Protein AF-A0A820APS5-F1 (afdb_monomer_lite)

Structure (mmCIF, N/CA/C/O backbone):
data_AF-A0A820APS5-F1
#
_entry.id   AF-A0A820APS5-F1
#
loop_
_atom_site.group_PDB
_atom_site.id
_atom_site.type_symbol
_atom_site.label_atom_id
_atom_site.label_alt_id
_atom_site.label_comp_id
_atom_site.label_asym_id
_atom_site.label_entity_id
_atom_site.label_seq_id
_atom_site.pdbx_PDB_ins_code
_atom_site.Cartn_x
_atom_site.Cartn_y
_atom_site.Cartn_z
_atom_site.occupancy
_atom_site.B_iso_or_equiv
_atom_site.auth_seq_id
_atom_site.auth_comp_id
_atom_site.auth_asym_id
_atom_site.auth_atom_id
_atom_site.pdbx_PDB_model_num
ATOM 1 N N . TYR A 1 1 ? 8.795 3.570 3.526 1.00 36.94 1 TYR A N 1
ATOM 2 C CA . TYR A 1 1 ? 8.226 4.860 3.949 1.00 36.94 1 TYR A CA 1
ATOM 3 C C . TYR A 1 1 ? 7.049 4.514 4.850 1.00 36.94 1 TYR A C 1
ATOM 5 O O . TYR A 1 1 ? 5.960 4.272 4.356 1.00 36.94 1 TYR A O 1
ATOM 13 N N . SER A 1 2 ? 7.301 4.302 6.144 1.00 42.22 2 SER A N 1
ATOM 14 C CA . SER A 1 2 ? 6.253 4.073 7.148 1.00 42.22 2 SER A CA 1
ATOM 15 C C . SER A 1 2 ? 5.753 5.444 7.599 1.00 42.22 2 SER A C 1
ATOM 17 O O . SER A 1 2 ? 6.224 5.984 8.588 1.00 42.22 2 SER A O 1
ATOM 19 N N . GLY A 1 3 ? 4.925 6.073 6.769 1.00 39.81 3 GLY A N 1
ATOM 20 C CA . GLY A 1 3 ? 4.408 7.425 7.003 1.00 39.81 3 GLY A CA 1
ATOM 21 C C . GLY A 1 3 ? 2.940 7.429 7.409 1.00 39.81 3 GLY A C 1
ATOM 22 O O . GLY A 1 3 ? 2.232 8.360 7.058 1.00 39.81 3 GLY A O 1
ATOM 23 N N . ILE A 1 4 ? 2.464 6.364 8.049 1.00 51.97 4 ILE A N 1
ATOM 24 C CA . ILE A 1 4 ? 1.058 6.223 8.417 1.00 51.97 4 ILE A CA 1
ATOM 25 C C . ILE A 1 4 ? 1.002 6.315 9.949 1.00 51.97 4 ILE A C 1
ATOM 27 O O . ILE A 1 4 ? 1.300 5.339 10.631 1.00 51.97 4 ILE A O 1
ATOM 31 N N . LEU A 1 5 ? 0.617 7.505 10.438 1.00 51.47 5 LEU A N 1
ATOM 32 C CA . LEU A 1 5 ? -0.015 7.757 11.749 1.00 51.47 5 LEU A CA 1
ATOM 33 C C . LEU A 1 5 ? 0.877 7.967 12.992 1.00 51.47 5 LEU A C 1
ATOM 35 O O . LEU A 1 5 ? 0.467 7.584 14.085 1.00 51.47 5 LEU A O 1
ATOM 39 N N . GLU A 1 6 ? 2.061 8.580 12.889 1.00 50.41 6 GLU A N 1
ATOM 40 C CA . GLU A 1 6 ? 2.824 8.936 14.111 1.00 50.41 6 GLU A CA 1
ATOM 41 C C . GLU A 1 6 ? 2.538 10.352 14.656 1.00 50.41 6 GLU A C 1
ATOM 43 O O . GLU A 1 6 ? 2.722 10.551 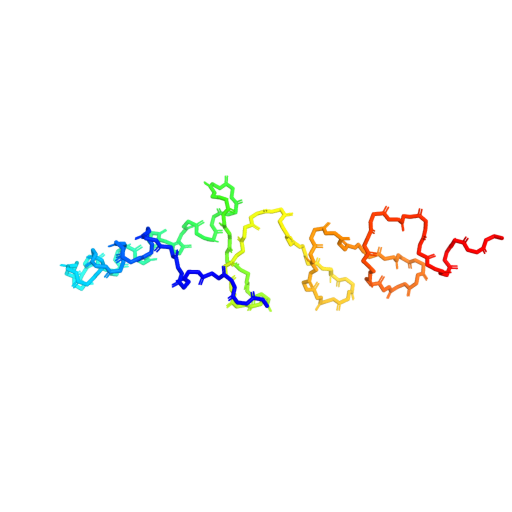15.849 1.00 50.41 6 GLU A O 1
ATOM 48 N N . ASP A 1 7 ? 2.002 11.283 13.851 1.00 52.22 7 ASP A N 1
ATOM 49 C CA . ASP A 1 7 ? 1.723 12.684 14.254 1.00 52.22 7 ASP A CA 1
ATOM 50 C C . ASP A 1 7 ? 0.337 13.176 13.772 1.00 52.22 7 ASP A C 1
ATOM 52 O O . ASP A 1 7 ? 0.173 14.327 13.368 1.00 52.22 7 ASP A O 1
ATOM 56 N N . ASP A 1 8 ? -0.667 12.298 13.749 1.00 66.12 8 ASP A N 1
ATOM 57 C CA . ASP A 1 8 ? -2.028 12.684 13.357 1.00 66.12 8 ASP A CA 1
ATOM 58 C C . ASP A 1 8 ? -2.907 12.792 14.611 1.00 66.12 8 ASP A C 1
ATOM 60 O O . ASP A 1 8 ? -3.166 11.782 15.273 1.00 66.12 8 ASP A O 1
ATOM 64 N N . GLU A 1 9 ? -3.332 14.007 14.981 1.00 70.25 9 GLU A N 1
ATOM 65 C CA . GLU A 1 9 ? -4.246 14.233 16.118 1.00 70.25 9 GLU A CA 1
ATOM 66 C C . GLU A 1 9 ? -5.505 13.357 15.987 1.00 70.25 9 GLU A C 1
ATOM 68 O O . GLU A 1 9 ? -5.985 12.808 16.986 1.00 70.25 9 GLU A O 1
ATOM 73 N N . ASP A 1 10 ? -5.944 13.117 14.747 1.00 71.69 10 ASP A N 1
ATOM 74 C CA . ASP A 1 10 ? -7.060 12.241 14.400 1.00 71.69 10 ASP A CA 1
ATOM 75 C C . ASP A 1 10 ? -6.795 10.781 14.813 1.00 71.69 10 ASP A C 1
ATOM 77 O O . ASP A 1 10 ? -7.686 10.081 15.306 1.00 71.69 10 ASP A O 1
ATOM 81 N N . PHE A 1 11 ? -5.550 10.306 14.683 1.00 70.50 11 PHE A N 1
ATOM 82 C CA . PHE A 1 11 ? -5.169 8.960 15.113 1.00 70.50 11 PHE A CA 1
ATOM 83 C C . PHE A 1 11 ? -5.138 8.835 16.634 1.00 70.50 11 PHE A C 1
ATOM 85 O O . PHE A 1 11 ? -5.589 7.828 17.190 1.00 70.50 11 PHE A O 1
ATOM 92 N N . GLU A 1 12 ? -4.619 9.846 17.332 1.00 79.38 12 GLU A N 1
ATOM 93 C CA . GLU A 1 12 ? -4.611 9.841 18.792 1.00 79.38 12 GLU A CA 1
ATOM 94 C C . GLU A 1 12 ? -6.023 9.876 19.378 1.00 79.38 12 GLU A C 1
ATOM 96 O O . GLU A 1 12 ? -6.295 9.187 20.370 1.00 79.38 12 GLU A O 1
ATOM 101 N N . GLU A 1 13 ? -6.912 10.681 18.796 1.00 81.19 13 GLU A N 1
ATOM 102 C CA . GLU A 1 13 ? -8.322 10.747 19.169 1.00 81.19 13 GLU A CA 1
ATOM 103 C C . GLU A 1 13 ? -9.003 9.399 18.930 1.00 81.19 13 GLU A C 1
ATOM 105 O O . GLU A 1 13 ? -9.546 8.816 19.875 1.00 81.19 13 GLU A O 1
ATOM 110 N N . TRP A 1 14 ? -8.849 8.823 17.735 1.00 79.50 14 TRP A N 1
ATOM 111 C CA . TRP A 1 14 ? -9.375 7.495 17.426 1.00 79.50 14 TRP A CA 1
ATOM 112 C C . TRP A 1 14 ? -8.847 6.424 18.391 1.00 79.50 14 TRP A C 1
ATOM 114 O O . TRP A 1 14 ? -9.607 5.601 18.901 1.00 79.50 14 TRP A O 1
ATOM 124 N N . MET A 1 15 ? -7.555 6.452 18.734 1.00 80.06 15 MET A N 1
ATOM 125 C CA . MET A 1 15 ? -6.956 5.520 19.696 1.00 80.06 15 MET A CA 1
ATOM 126 C C . MET A 1 15 ? -7.490 5.704 21.120 1.00 80.06 15 MET A C 1
ATOM 128 O O . MET A 1 15 ? -7.589 4.723 21.870 1.00 80.06 15 MET A O 1
ATOM 132 N N . LYS A 1 16 ? -7.816 6.935 21.531 1.00 86.69 16 LYS A N 1
ATOM 133 C CA . LYS A 1 16 ? -8.483 7.205 22.814 1.00 86.69 16 LYS A CA 1
ATOM 134 C C . LYS A 1 16 ? -9.887 6.611 22.798 1.00 86.69 16 LYS A C 1
ATOM 136 O O . LYS A 1 16 ? -10.219 5.869 23.722 1.00 86.69 16 LYS A O 1
ATOM 141 N N . GLU A 1 17 ? -10.664 6.844 21.745 1.00 83.81 17 GLU A N 1
ATOM 142 C CA . GLU A 1 17 ? -12.001 6.267 21.588 1.00 83.81 17 GLU A CA 1
ATOM 143 C C . GLU A 1 17 ? -11.961 4.736 21.577 1.00 83.81 17 GLU A C 1
ATOM 145 O O . GLU A 1 17 ? -12.656 4.092 22.367 1.00 83.81 17 GLU A O 1
ATOM 150 N N . TRP A 1 18 ? -11.073 4.140 20.781 1.00 82.12 18 TRP A N 1
ATOM 151 C CA . TRP A 1 18 ? -10.890 2.694 20.658 1.00 82.12 18 TRP A CA 1
ATOM 152 C C . TRP A 1 18 ? -10.670 1.999 22.006 1.00 82.12 18 TRP A C 1
ATOM 154 O O . TRP A 1 18 ? -11.231 0.931 22.276 1.00 82.12 18 TRP A O 1
ATOM 164 N N . LYS A 1 19 ? -9.892 2.623 22.899 1.00 86.19 19 LYS A N 1
ATOM 165 C CA . LYS A 1 19 ? -9.624 2.106 24.252 1.00 86.19 19 LYS A CA 1
ATOM 166 C C . LYS A 1 19 ? -10.865 2.084 25.145 1.00 86.19 19 LYS A C 1
ATOM 168 O O . LYS A 1 19 ? -10.903 1.299 26.090 1.00 86.19 19 LYS A O 1
ATOM 173 N N . THR A 1 20 ? -11.867 2.914 24.863 1.00 88.50 20 THR A N 1
ATOM 174 C CA . THR A 1 20 ? -13.110 3.000 25.650 1.00 88.50 20 THR A CA 1
ATOM 175 C C . THR A 1 20 ? -14.214 2.060 25.162 1.00 88.50 20 THR A C 1
ATOM 177 O O . THR A 1 20 ? -15.169 1.790 25.895 1.00 88.50 20 THR A O 1
ATOM 180 N N . ILE A 1 21 ? -14.094 1.524 23.944 1.00 86.44 21 ILE A N 1
ATOM 181 C CA . ILE A 1 21 ? -15.086 0.625 23.352 1.00 86.44 21 ILE A CA 1
ATOM 182 C C . ILE A 1 21 ? -15.056 -0.741 24.061 1.00 86.44 21 ILE A C 1
ATOM 184 O O . ILE A 1 21 ? -13.996 -1.304 24.337 1.00 86.44 21 ILE A O 1
ATOM 188 N N . LYS A 1 22 ? -16.240 -1.304 24.350 1.00 89.56 22 LYS A N 1
ATOM 189 C CA . LYS A 1 22 ? -16.364 -2.666 24.899 1.00 89.56 22 LYS A CA 1
ATOM 190 C C . LYS A 1 22 ? -15.905 -3.713 23.881 1.00 89.56 22 LYS A C 1
ATOM 192 O O . LYS A 1 22 ? -16.138 -3.560 22.687 1.00 89.56 22 LYS A O 1
ATOM 197 N N . GLU A 1 23 ? -15.304 -4.798 24.355 1.00 83.06 23 GLU A N 1
ATOM 198 C CA . GLU A 1 23 ? -14.668 -5.807 23.496 1.00 83.06 23 GLU A CA 1
ATOM 199 C C . GLU A 1 23 ? -15.611 -6.426 22.445 1.00 83.06 23 GLU A C 1
ATOM 201 O O . GLU A 1 23 ? -15.236 -6.596 21.287 1.00 83.06 23 GLU A O 1
ATOM 206 N N . ASP A 1 24 ? -16.871 -6.677 22.805 1.00 84.06 24 ASP A N 1
ATOM 207 C CA . ASP A 1 24 ? -17.914 -7.177 21.901 1.00 84.06 24 ASP A CA 1
ATOM 208 C C . ASP A 1 24 ? -18.220 -6.201 20.753 1.00 84.06 24 ASP A C 1
ATOM 210 O O . ASP A 1 24 ? -18.476 -6.615 19.622 1.00 84.06 24 ASP A O 1
ATOM 214 N N . LYS A 1 25 ? -18.124 -4.896 21.022 1.00 86.38 25 LYS A N 1
ATOM 215 C CA . LYS A 1 25 ? -18.280 -3.846 20.011 1.00 86.38 25 LYS A CA 1
ATOM 216 C C . LYS A 1 25 ? -17.025 -3.660 19.164 1.00 86.38 25 LYS A C 1
ATOM 218 O O . LYS A 1 25 ? -17.158 -3.348 17.983 1.00 86.38 25 LYS A O 1
ATOM 223 N N . LYS A 1 26 ? -15.828 -3.888 19.722 1.00 85.38 26 LYS A N 1
ATOM 224 C CA . LYS A 1 26 ? -14.574 -3.851 18.949 1.00 85.38 26 LYS A CA 1
ATOM 225 C C . LYS A 1 26 ? -14.579 -4.888 17.838 1.00 85.38 26 LYS A C 1
ATOM 227 O O . LYS A 1 26 ? -14.185 -4.570 16.724 1.00 85.38 26 LYS A O 1
ATOM 232 N N . LEU A 1 27 ? -15.065 -6.101 18.113 1.00 84.62 27 LEU A N 1
ATOM 233 C CA . LEU A 1 27 ? -15.145 -7.155 17.100 1.00 84.62 27 LEU A CA 1
ATOM 234 C C . LEU A 1 27 ? -16.021 -6.736 15.911 1.00 84.62 27 LEU A C 1
ATOM 236 O O . LEU A 1 27 ? -15.601 -6.871 14.764 1.00 84.62 27 LEU A O 1
ATOM 240 N N . VAL A 1 28 ? -17.213 -6.201 16.185 1.00 85.50 28 VAL A N 1
ATOM 241 C CA . VAL A 1 28 ? -18.123 -5.702 15.141 1.00 85.50 28 VAL A CA 1
ATOM 242 C C . VAL A 1 28 ? -17.475 -4.555 14.364 1.00 85.50 28 VAL A C 1
ATOM 244 O O . VAL A 1 28 ? -17.524 -4.543 13.137 1.00 85.50 28 VAL A O 1
ATOM 247 N N . HIS A 1 29 ? -16.809 -3.633 15.060 1.00 81.88 29 HIS A N 1
ATOM 248 C CA . HIS A 1 29 ? -16.128 -2.506 14.427 1.00 81.88 29 HIS A CA 1
ATOM 249 C C . HIS A 1 29 ? -14.966 -2.955 13.525 1.00 81.88 29 HIS A C 1
ATOM 251 O O . HIS A 1 29 ? -14.851 -2.491 12.394 1.00 81.88 29 HIS A O 1
ATOM 257 N N . MET A 1 30 ? -14.155 -3.926 13.963 1.00 83.81 30 MET A N 1
ATOM 258 C CA . MET A 1 30 ? -13.096 -4.512 13.131 1.00 83.81 30 MET A CA 1
ATOM 259 C C . MET A 1 30 ? -13.659 -5.188 11.885 1.00 83.81 30 MET A C 1
ATOM 261 O O . MET A 1 30 ? -13.096 -5.045 10.804 1.00 83.81 30 MET A O 1
ATOM 265 N N . GLN A 1 31 ? -14.765 -5.927 12.013 1.00 84.69 31 GLN A N 1
ATOM 266 C CA . GLN A 1 31 ? -15.407 -6.571 10.866 1.00 84.69 31 GLN A CA 1
ATOM 267 C C . GLN A 1 31 ? -15.875 -5.543 9.833 1.00 84.69 31 GLN A C 1
ATOM 269 O O . GLN A 1 31 ? -15.664 -5.754 8.642 1.00 84.69 31 GLN A O 1
ATOM 274 N N . GLN A 1 32 ? -16.453 -4.425 10.278 1.00 82.00 32 GLN A N 1
ATOM 275 C CA . GLN A 1 32 ? -16.848 -3.322 9.399 1.00 82.00 32 GLN A CA 1
ATOM 276 C C . GLN A 1 32 ? -15.634 -2.690 8.707 1.00 82.00 32 GLN A C 1
ATOM 278 O O . GLN A 1 32 ? -15.653 -2.514 7.491 1.00 82.00 32 GLN A O 1
ATOM 283 N N . LEU A 1 33 ? -14.552 -2.430 9.446 1.00 81.25 33 LEU A N 1
ATOM 284 C CA . LEU A 1 33 ? -13.316 -1.870 8.893 1.00 81.25 33 LEU A CA 1
ATOM 285 C C . LEU A 1 33 ? -12.687 -2.793 7.838 1.00 81.25 33 LEU A C 1
ATOM 287 O O . LEU A 1 33 ? -12.313 -2.339 6.760 1.00 81.25 33 LEU A O 1
ATOM 291 N N . PHE A 1 34 ? -12.634 -4.103 8.094 1.00 83.44 34 PHE A N 1
ATOM 292 C CA . PHE A 1 34 ? -12.166 -5.067 7.096 1.00 83.44 34 PHE A CA 1
ATOM 293 C C . PHE A 1 34 ? -13.080 -5.133 5.873 1.00 83.44 34 PHE A C 1
ATOM 295 O O . PHE A 1 34 ? -12.580 -5.201 4.756 1.00 83.44 34 PHE A O 1
ATOM 302 N N . GLN A 1 35 ? -14.403 -5.101 6.052 1.00 82.56 35 GLN A N 1
ATOM 303 C CA . GLN A 1 35 ? -15.336 -5.066 4.923 1.00 82.56 35 GLN A CA 1
ATOM 304 C C . GLN A 1 35 ? -15.099 -3.837 4.045 1.00 82.56 35 GLN A C 1
ATOM 306 O O . GLN A 1 35 ? -15.066 -3.974 2.828 1.00 82.56 35 GLN A O 1
ATOM 311 N N . MET A 1 36 ? -14.871 -2.674 4.655 1.00 80.50 36 MET A N 1
ATOM 312 C CA . MET A 1 36 ? -14.545 -1.437 3.950 1.00 80.50 36 MET A CA 1
ATOM 313 C C . MET A 1 36 ? -13.223 -1.547 3.182 1.00 80.50 36 MET A C 1
ATOM 315 O O . MET A 1 36 ? -13.199 -1.303 1.984 1.00 80.50 36 MET A O 1
ATOM 319 N N . LEU A 1 37 ? -12.145 -2.001 3.828 1.00 83.38 37 LEU A N 1
ATOM 320 C CA . LEU A 1 37 ? -10.819 -2.121 3.202 1.00 83.38 37 LEU A CA 1
ATOM 321 C C . LEU A 1 37 ? -10.723 -3.207 2.117 1.00 83.38 37 LEU A C 1
ATOM 323 O O . LEU A 1 37 ? -9.779 -3.207 1.327 1.00 83.38 37 LEU A O 1
ATOM 327 N N . LEU A 1 38 ? -11.656 -4.160 2.103 1.00 82.12 38 LEU A N 1
ATOM 328 C CA . LEU A 1 38 ? -11.747 -5.206 1.082 1.00 82.12 38 LEU A CA 1
ATOM 329 C C . LEU A 1 38 ? -12.741 -4.851 -0.036 1.00 82.12 38 LEU A C 1
ATOM 331 O O . LEU A 1 38 ? -12.661 -5.423 -1.125 1.00 82.12 38 LEU A O 1
ATOM 335 N N . ALA A 1 39 ? -13.673 -3.929 0.213 1.00 70.94 39 ALA A N 1
ATOM 336 C CA . ALA A 1 39 ? -14.624 -3.435 -0.773 1.00 70.94 39 ALA A CA 1
ATOM 337 C C . ALA A 1 39 ? -13.966 -2.342 -1.630 1.00 70.94 39 ALA A C 1
ATOM 339 O O . ALA A 1 39 ? -14.053 -1.155 -1.337 1.00 70.94 39 ALA A O 1
ATOM 340 N N . ASN A 1 40 ? -13.334 -2.772 -2.723 1.00 60.53 40 ASN A N 1
ATOM 341 C CA . ASN A 1 40 ? -12.536 -1.957 -3.651 1.00 60.53 40 ASN A CA 1
ATOM 342 C C . ASN A 1 40 ? -13.243 -0.719 -4.262 1.00 60.53 40 ASN A C 1
ATOM 344 O O . ASN A 1 40 ? -12.578 0.111 -4.871 1.00 60.53 40 ASN A O 1
ATOM 348 N N . ASP A 1 41 ? -14.562 -0.572 -4.107 1.00 62.50 41 ASP A N 1
ATOM 349 C CA . ASP A 1 41 ? -15.352 0.424 -4.844 1.00 62.50 41 ASP A CA 1
ATOM 350 C C . ASP A 1 41 ? -15.931 1.551 -3.962 1.00 62.50 41 ASP A C 1
ATOM 352 O O . ASP A 1 41 ? -16.657 2.407 -4.466 1.00 62.50 41 ASP A O 1
ATOM 356 N N . THR A 1 42 ? -15.665 1.564 -2.647 1.00 58.97 42 THR A N 1
ATOM 357 C CA . THR A 1 42 ? -16.370 2.479 -1.713 1.00 58.97 42 THR A CA 1
ATOM 358 C C . THR A 1 42 ? -15.488 3.359 -0.836 1.00 58.97 42 THR A C 1
ATOM 360 O O . THR A 1 42 ? -16.008 4.221 -0.130 1.00 58.97 42 THR A O 1
ATOM 363 N N . THR A 1 43 ? -14.175 3.157 -0.850 1.00 66.38 43 THR A N 1
ATOM 364 C CA . THR A 1 43 ? -13.240 3.802 0.079 1.00 66.38 43 THR A CA 1
ATOM 365 C C . THR A 1 43 ? -12.045 4.355 -0.670 1.00 66.38 43 THR A C 1
ATOM 367 O O . THR A 1 43 ? -11.644 3.798 -1.680 1.00 66.38 43 THR A O 1
ATOM 370 N N . GLU A 1 44 ? -11.435 5.417 -0.148 1.00 79.81 44 GLU A N 1
ATOM 371 C CA . GLU A 1 44 ? -10.147 5.930 -0.638 1.00 79.81 44 GLU A CA 1
ATOM 372 C C . GLU A 1 44 ? -8.982 4.990 -0.314 1.00 79.81 44 GLU A C 1
ATOM 374 O O . GLU A 1 44 ? -7.878 5.227 -0.773 1.00 79.81 44 GLU A O 1
ATOM 379 N N . TYR A 1 45 ? -9.213 3.923 0.456 1.00 82.81 45 TYR A N 1
ATOM 380 C CA . TYR A 1 45 ? -8.186 2.994 0.913 1.00 82.81 45 TYR A CA 1
ATOM 381 C C . TYR A 1 45 ? -8.582 1.545 0.655 1.00 82.81 45 TYR A C 1
ATOM 383 O O . TYR A 1 45 ? -9.747 1.179 0.813 1.00 82.81 45 TYR A O 1
ATOM 391 N N . TYR A 1 46 ? -7.595 0.701 0.369 1.00 84.19 46 TYR A N 1
ATOM 392 C CA . TYR A 1 46 ? -7.745 -0.743 0.243 1.00 84.19 46 TYR A CA 1
ATOM 393 C C . TYR A 1 46 ? -6.622 -1.480 0.979 1.00 84.19 46 TYR A C 1
ATOM 395 O O . TYR A 1 46 ? -5.531 -0.951 1.204 1.00 84.19 46 TYR A O 1
ATOM 403 N N . TYR A 1 47 ? -6.870 -2.735 1.347 1.00 84.56 47 TYR A N 1
ATOM 404 C CA . TYR A 1 47 ? -5.843 -3.598 1.924 1.00 84.56 47 TYR A CA 1
ATOM 405 C C . TYR A 1 47 ? -5.102 -4.398 0.838 1.00 84.56 47 TYR A C 1
ATOM 407 O O . TYR A 1 47 ? -5.685 -5.222 0.129 1.00 84.56 47 TYR A O 1
ATOM 415 N N . SER A 1 48 ? -3.789 -4.184 0.721 1.00 82.69 48 SER A N 1
ATOM 416 C CA . SER A 1 48 ? -2.909 -4.913 -0.195 1.00 82.69 48 SER A CA 1
ATOM 417 C C . SER A 1 48 ? -2.409 -6.204 0.447 1.00 82.69 48 SER A C 1
ATOM 419 O O . SER A 1 48 ? -1.536 -6.194 1.315 1.00 82.69 48 SER A O 1
ATOM 421 N N . PHE A 1 49 ? -2.883 -7.346 -0.052 1.00 85.06 49 PHE A N 1
ATOM 422 C CA . PHE A 1 49 ? -2.367 -8.659 0.355 1.00 85.06 49 PHE A CA 1
ATOM 423 C C . PHE A 1 49 ? -0.909 -8.892 -0.057 1.00 85.06 49 PHE A C 1
ATOM 425 O O . PHE A 1 49 ? -0.199 -9.651 0.594 1.00 85.06 49 PHE A O 1
ATOM 432 N N . CYS A 1 50 ? -0.453 -8.258 -1.140 1.00 85.69 50 CYS A N 1
ATOM 433 C CA . CYS A 1 50 ? 0.903 -8.453 -1.651 1.00 85.69 50 CYS A CA 1
ATOM 434 C C . CYS A 1 50 ? 1.961 -7.788 -0.756 1.00 85.69 50 CYS A C 1
ATOM 436 O O . CYS A 1 50 ? 3.098 -8.250 -0.703 1.00 85.69 50 CYS A O 1
ATOM 438 N N . GLU A 1 51 ? 1.591 -6.713 -0.062 1.00 85.38 51 GLU A N 1
ATOM 439 C CA . GLU A 1 51 ? 2.491 -5.933 0.796 1.00 85.38 51 GLU A CA 1
ATOM 440 C C . GLU A 1 51 ? 2.093 -5.968 2.276 1.00 85.38 51 GLU A C 1
ATOM 442 O O . GLU A 1 51 ? 2.815 -5.427 3.108 1.00 85.38 51 GLU A O 1
ATOM 447 N N . ASN A 1 52 ? 0.984 -6.641 2.614 1.00 87.19 52 ASN A N 1
ATOM 448 C CA . ASN A 1 52 ? 0.449 -6.753 3.973 1.00 87.19 52 ASN A CA 1
ATOM 449 C C . ASN A 1 52 ? 0.231 -5.372 4.628 1.00 87.19 52 ASN A C 1
ATOM 451 O O . ASN A 1 52 ? 0.594 -5.162 5.785 1.00 87.19 52 ASN A O 1
ATOM 455 N N . ASN A 1 53 ? -0.320 -4.418 3.867 1.00 84.88 53 ASN A N 1
ATOM 456 C CA . ASN A 1 53 ? -0.493 -3.033 4.306 1.00 84.88 53 ASN A CA 1
ATOM 457 C C . ASN A 1 53 ? -1.718 -2.360 3.655 1.00 84.88 53 ASN A C 1
ATOM 459 O O . ASN A 1 53 ? -2.207 -2.820 2.621 1.00 84.88 53 ASN A O 1
ATOM 463 N N . ILE A 1 54 ? -2.206 -1.278 4.264 1.00 84.31 54 ILE A N 1
ATOM 464 C CA . ILE A 1 54 ? -3.285 -0.436 3.732 1.00 84.31 54 ILE A CA 1
ATOM 465 C C . ILE A 1 54 ? -2.674 0.639 2.833 1.00 84.31 54 ILE A C 1
ATOM 467 O O . ILE A 1 54 ? -1.686 1.273 3.203 1.00 84.31 54 ILE A O 1
ATOM 471 N N . TYR A 1 55 ? -3.273 0.841 1.665 1.00 82.50 55 TYR A N 1
ATOM 472 C CA . TYR A 1 55 ? -2.863 1.855 0.704 1.00 82.50 55 TYR A CA 1
ATOM 473 C C . TYR A 1 55 ? -4.052 2.682 0.259 1.00 82.50 55 TYR A C 1
ATOM 475 O O . TYR A 1 55 ? -5.172 2.186 0.202 1.00 82.50 55 TYR A O 1
ATOM 483 N N . GLU A 1 56 ? -3.776 3.931 -0.087 1.00 84.31 56 GLU A N 1
ATOM 484 C CA . GLU A 1 56 ? -4.724 4.774 -0.800 1.00 84.31 56 GLU A CA 1
ATOM 485 C C . GLU A 1 56 ? -4.949 4.224 -2.221 1.00 84.31 56 GLU A C 1
ATOM 487 O O . GLU A 1 56 ? -4.016 3.723 -2.868 1.00 84.31 56 GLU A O 1
ATOM 492 N N . ASN A 1 57 ? -6.185 4.316 -2.702 1.00 79.00 57 ASN A N 1
ATOM 493 C CA . ASN A 1 57 ? -6.570 3.995 -4.067 1.00 79.00 57 ASN A CA 1
ATOM 494 C C . ASN A 1 57 ? -5.740 4.809 -5.062 1.00 79.00 57 ASN A C 1
ATOM 496 O O . ASN A 1 57 ? -5.287 5.914 -4.780 1.00 79.00 57 ASN A O 1
ATOM 500 N N . ASP A 1 58 ? -5.512 4.226 -6.237 1.00 76.94 58 ASP A N 1
ATOM 501 C CA . ASP A 1 58 ? -4.771 4.825 -7.353 1.00 76.94 58 ASP A CA 1
ATOM 502 C C . ASP A 1 58 ? -3.302 5.204 -7.078 1.00 76.94 58 ASP A C 1
ATOM 504 O O . ASP A 1 58 ? -2.592 5.596 -8.004 1.00 76.94 58 ASP A O 1
ATOM 508 N N . CYS A 1 59 ? -2.787 5.009 -5.860 1.00 82.94 59 CYS A N 1
ATOM 509 C CA . CYS A 1 59 ? -1.386 5.267 -5.522 1.00 82.94 59 CYS A CA 1
ATOM 510 C C . CYS A 1 59 ? -0.446 4.092 -5.854 1.00 82.94 59 CYS A C 1
ATOM 512 O O . CYS A 1 59 ? 0.774 4.284 -5.946 1.00 82.94 59 CYS A O 1
ATOM 514 N N . HIS A 1 60 ? -0.987 2.885 -6.051 1.00 86.94 60 HIS A N 1
ATOM 515 C CA . HIS A 1 60 ? -0.220 1.663 -6.308 1.00 86.94 60 HIS A CA 1
ATOM 516 C C . HIS A 1 60 ? -0.939 0.740 -7.302 1.00 86.94 60 HIS A C 1
ATOM 518 O O . HIS A 1 60 ? -2.159 0.749 -7.425 1.00 86.94 60 HIS A O 1
ATOM 524 N N . TRP A 1 61 ? -0.179 -0.093 -8.013 1.00 86.12 61 TRP A N 1
ATOM 525 C CA . TRP A 1 61 ? -0.701 -1.133 -8.901 1.00 86.12 61 TRP A CA 1
ATOM 526 C C . TRP A 1 61 ? 0.211 -2.364 -8.889 1.00 86.12 61 TRP A C 1
ATOM 528 O O . TRP A 1 61 ? 1.398 -2.286 -8.578 1.00 86.12 61 TRP A O 1
ATOM 538 N N . HIS A 1 62 ? -0.325 -3.533 -9.240 1.00 89.69 62 HIS A N 1
ATOM 539 C CA . HIS A 1 62 ? 0.447 -4.777 -9.260 1.00 89.69 62 HIS A CA 1
ATOM 540 C C . HIS A 1 62 ? 0.880 -5.152 -10.683 1.00 89.69 62 HIS A C 1
ATOM 542 O O . HIS A 1 62 ? 0.051 -5.434 -11.556 1.00 89.69 62 HIS A O 1
ATOM 548 N N . CYS A 1 63 ? 2.189 -5.239 -10.922 1.00 92.00 63 CYS A N 1
ATOM 549 C CA . CYS A 1 63 ? 2.715 -5.731 -12.187 1.00 92.00 63 CYS A CA 1
ATOM 550 C C . CYS A 1 63 ? 2.655 -7.257 -12.240 1.00 92.00 63 CYS A C 1
ATOM 552 O O . CYS A 1 63 ? 3.504 -7.940 -11.672 1.00 92.00 63 CYS A O 1
ATOM 554 N N . ARG A 1 64 ? 1.706 -7.798 -13.009 1.00 92.19 64 ARG A N 1
ATOM 555 C CA . ARG A 1 64 ? 1.544 -9.252 -13.187 1.00 92.19 64 ARG A CA 1
ATOM 556 C C . ARG A 1 64 ? 2.753 -9.929 -13.841 1.00 92.19 64 ARG A C 1
ATOM 558 O O . ARG A 1 64 ? 3.005 -11.097 -13.579 1.00 92.19 64 ARG A O 1
ATOM 565 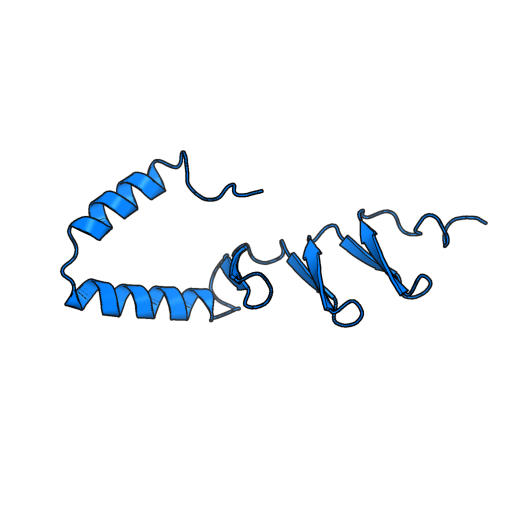N N . THR A 1 65 ? 3.515 -9.225 -14.677 1.00 94.19 65 THR A N 1
ATOM 566 C CA . THR A 1 65 ? 4.706 -9.802 -15.325 1.00 94.19 65 THR A CA 1
ATOM 567 C C . THR A 1 65 ? 5.875 -9.910 -14.353 1.00 94.19 65 THR A C 1
ATOM 569 O O . THR A 1 65 ? 6.536 -10.940 -14.279 1.00 94.19 65 THR A O 1
ATOM 572 N N . CYS A 1 66 ? 6.131 -8.846 -13.589 1.00 93.25 66 CYS A N 1
ATOM 573 C CA . CYS A 1 66 ? 7.240 -8.805 -12.639 1.00 93.25 66 CYS A CA 1
ATOM 574 C C . CYS A 1 66 ? 6.876 -9.357 -11.254 1.00 93.25 66 CYS A C 1
ATOM 576 O O . CYS A 1 66 ? 7.783 -9.521 -10.442 1.00 93.25 66 CYS A O 1
ATOM 578 N N . GLN A 1 67 ? 5.590 -9.633 -10.999 1.00 92.56 67 GLN A N 1
ATOM 579 C CA . GLN A 1 67 ? 5.038 -10.110 -9.724 1.00 92.56 67 GLN A CA 1
ATOM 580 C C . GLN A 1 67 ? 5.413 -9.191 -8.552 1.00 92.56 67 GLN A C 1
ATOM 582 O O . GLN A 1 67 ? 5.871 -9.639 -7.503 1.00 92.56 67 GLN A O 1
ATOM 587 N N . LYS A 1 68 ? 5.281 -7.876 -8.761 1.00 90.69 68 LYS A N 1
ATOM 588 C CA . LYS A 1 68 ? 5.643 -6.841 -7.783 1.00 90.69 68 LYS A CA 1
ATOM 589 C C . LYS A 1 68 ? 4.603 -5.733 -7.756 1.00 90.69 68 LYS A C 1
ATOM 591 O O . LYS A 1 68 ? 4.094 -5.346 -8.810 1.00 90.69 68 LYS A O 1
ATOM 596 N N . CYS A 1 69 ? 4.330 -5.223 -6.559 1.00 90.62 69 CYS A N 1
ATOM 597 C CA . CYS A 1 69 ? 3.640 -3.953 -6.392 1.00 90.62 69 CYS A CA 1
ATOM 598 C C . CYS A 1 69 ? 4.542 -2.807 -6.836 1.00 90.62 69 CYS A C 1
ATOM 600 O O . CYS A 1 69 ? 5.754 -2.832 -6.621 1.00 90.62 69 CYS A O 1
ATOM 602 N N . MET A 1 70 ? 3.923 -1.837 -7.483 1.00 90.00 70 MET A N 1
ATOM 603 C CA . MET A 1 70 ? 4.552 -0.676 -8.074 1.00 90.00 70 MET A CA 1
ATOM 604 C C . MET A 1 70 ? 3.759 0.560 -7.647 1.00 90.00 70 MET A C 1
ATOM 606 O O . MET A 1 70 ? 2.546 0.491 -7.451 1.00 90.00 70 MET A O 1
ATOM 610 N N . SER A 1 71 ? 4.426 1.698 -7.534 1.00 88.81 71 SER A N 1
ATOM 611 C CA . SER A 1 71 ? 3.775 2.990 -7.342 1.00 88.81 71 SER A CA 1
ATOM 612 C C . SER A 1 71 ? 3.069 3.439 -8.626 1.00 88.81 71 SER A C 1
ATOM 614 O O . SER A 1 71 ? 3.447 3.055 -9.734 1.00 88.81 71 SER A O 1
ATOM 616 N N . TRP A 1 72 ? 2.082 4.321 -8.498 1.00 86.12 72 TRP A N 1
ATOM 617 C CA . TRP A 1 72 ? 1.380 4.967 -9.611 1.00 86.12 72 TRP A CA 1
ATOM 618 C C . TRP A 1 72 ? 2.301 5.666 -10.624 1.00 86.12 72 TRP A C 1
ATOM 620 O O . TRP A 1 72 ? 1.941 5.832 -11.787 1.00 86.12 72 TRP A O 1
ATOM 630 N N . ARG A 1 73 ? 3.512 6.067 -10.206 1.00 86.50 73 ARG A N 1
ATOM 631 C CA . ARG A 1 73 ? 4.530 6.678 -11.086 1.00 86.50 73 ARG A CA 1
ATOM 632 C C . ARG A 1 73 ? 5.358 5.675 -11.878 1.00 86.50 73 ARG A C 1
ATOM 634 O O . ARG A 1 73 ? 6.196 6.075 -12.688 1.00 86.50 73 ARG A O 1
ATOM 641 N N . GLU A 1 74 ? 5.193 4.394 -11.605 1.00 89.12 74 GLU A N 1
ATOM 642 C CA . GLU A 1 74 ? 5.948 3.325 -12.234 1.00 89.12 74 GLU A CA 1
ATOM 643 C C . GLU A 1 74 ? 5.097 2.620 -13.286 1.00 89.12 74 GLU A C 1
ATOM 645 O O . GLU A 1 74 ? 3.877 2.546 -13.182 1.00 89.12 74 GLU A O 1
ATOM 650 N N . TRP A 1 75 ? 5.742 2.069 -14.308 1.00 87.94 75 TRP A N 1
ATOM 651 C CA . TRP A 1 75 ? 5.075 1.341 -15.388 1.00 87.94 75 TRP A CA 1
ATOM 652 C C . TRP A 1 75 ? 5.948 0.179 -15.878 1.00 87.94 75 TRP A C 1
ATOM 654 O O . TRP A 1 75 ? 7.169 0.173 -15.701 1.00 87.94 75 TRP A O 1
ATOM 664 N N . HIS A 1 76 ? 5.334 -0.841 -16.484 1.00 90.19 76 HIS A N 1
ATOM 665 C CA . HIS A 1 76 ? 6.063 -1.981 -17.047 1.00 90.19 76 HIS A CA 1
ATOM 666 C C . HIS A 1 76 ? 6.462 -1.720 -18.502 1.00 90.19 76 HIS A C 1
ATOM 668 O O . HIS A 1 76 ? 5.608 -1.604 -19.381 1.00 90.19 76 HIS A O 1
ATOM 674 N N . CYS A 1 77 ? 7.766 -1.693 -18.779 1.00 88.88 77 CYS A N 1
ATOM 675 C CA . CYS A 1 77 ? 8.269 -1.615 -20.141 1.00 88.88 77 CYS A CA 1
ATOM 676 C C . CYS A 1 77 ? 8.284 -3.004 -20.775 1.00 88.88 77 CYS A C 1
ATOM 678 O O . CYS A 1 77 ? 9.111 -3.842 -20.418 1.00 88.88 77 CYS A O 1
ATOM 680 N N . THR A 1 78 ? 7.408 -3.223 -21.754 1.00 86.00 78 THR A N 1
ATOM 681 C CA . THR A 1 78 ? 7.280 -4.503 -22.469 1.00 86.00 78 THR A CA 1
ATOM 682 C C . THR A 1 78 ? 8.538 -4.877 -23.252 1.00 86.00 78 THR A C 1
ATOM 684 O O . THR A 1 78 ? 8.905 -6.044 -23.292 1.00 86.00 78 THR A O 1
ATOM 687 N N . GLN A 1 79 ? 9.247 -3.895 -23.813 1.00 86.06 79 GLN A N 1
ATOM 688 C CA . GLN A 1 79 ? 10.487 -4.115 -24.570 1.00 86.06 79 GLN A CA 1
ATOM 689 C C . GLN A 1 79 ? 11.652 -4.545 -23.670 1.00 86.06 79 GLN A C 1
ATOM 691 O O . GLN A 1 79 ? 12.401 -5.463 -23.989 1.00 86.06 79 GLN A O 1
ATOM 696 N N . CYS A 1 80 ? 11.800 -3.891 -22.516 1.00 86.69 80 CYS A N 1
ATO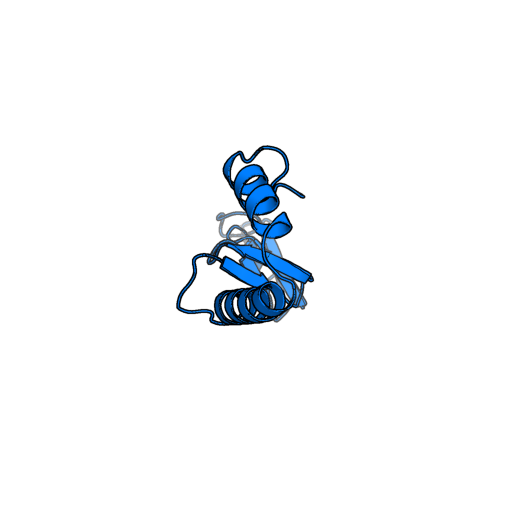M 697 C CA . CYS A 1 80 ? 12.832 -4.232 -21.537 1.00 86.69 80 CYS A CA 1
ATOM 698 C C . CYS A 1 80 ? 12.426 -5.388 -20.615 1.00 86.69 80 CYS A C 1
ATOM 700 O O . CYS A 1 80 ? 13.259 -5.847 -19.834 1.00 86.69 80 CYS A O 1
ATOM 702 N N . ASN A 1 81 ? 11.156 -5.804 -20.667 1.00 90.00 81 ASN A N 1
ATOM 703 C CA . ASN A 1 81 ? 10.519 -6.744 -19.750 1.00 90.00 81 ASN A CA 1
ATOM 704 C C . ASN A 1 81 ? 10.806 -6.419 -18.270 1.00 90.00 81 ASN A C 1
ATOM 706 O O . ASN A 1 81 ? 11.178 -7.282 -17.472 1.00 90.00 81 ASN A O 1
ATOM 710 N N . LYS A 1 82 ? 10.710 -5.134 -17.910 1.00 89.62 82 LYS A N 1
ATOM 711 C CA . LYS A 1 82 ? 11.076 -4.626 -16.581 1.00 89.62 82 LYS A CA 1
ATOM 712 C C . LYS A 1 82 ? 10.215 -3.421 -16.203 1.00 89.62 82 LYS A C 1
ATOM 714 O O . LYS A 1 82 ? 9.967 -2.553 -17.039 1.00 89.62 82 LYS A O 1
ATOM 719 N N . CYS A 1 83 ? 9.815 -3.338 -14.934 1.00 90.94 83 CYS A N 1
ATOM 720 C CA . CYS A 1 83 ? 9.218 -2.124 -14.378 1.00 90.94 83 CYS A CA 1
ATOM 721 C C . CYS A 1 83 ? 10.239 -0.982 -14.273 1.00 90.94 83 CYS A C 1
ATOM 723 O O . CYS A 1 83 ? 11.413 -1.199 -13.957 1.00 90.94 83 CYS A O 1
ATOM 725 N N . THR A 1 84 ? 9.789 0.236 -14.545 1.00 87.62 84 THR A N 1
ATOM 726 C CA . THR A 1 84 ? 10.606 1.449 -14.527 1.00 87.62 84 THR A CA 1
ATOM 727 C C . THR A 1 84 ? 9.838 2.605 -13.894 1.00 87.62 84 THR A C 1
ATOM 729 O O . THR A 1 84 ? 8.612 2.566 -13.817 1.00 87.62 84 THR A O 1
ATOM 732 N N . TYR A 1 85 ? 10.573 3.612 -13.430 1.00 84.62 85 TYR A N 1
ATOM 733 C CA . TYR A 1 85 ? 10.032 4.779 -12.743 1.00 84.62 85 TYR A CA 1
ATOM 734 C C . TYR A 1 85 ? 9.965 5.983 -13.685 1.00 84.62 85 TYR A C 1
ATOM 736 O O . TYR A 1 85 ? 10.897 6.223 -14.453 1.00 84.62 85 TYR A O 1
ATOM 744 N N . GLY A 1 86 ? 8.899 6.774 -13.564 1.00 74.19 86 GLY A N 1
ATOM 745 C CA . GLY A 1 86 ? 8.743 8.067 -14.225 1.00 74.19 86 GLY A CA 1
ATOM 746 C C . GLY A 1 86 ? 7.817 8.036 -15.442 1.00 74.19 86 GLY A C 1
ATOM 747 O O . GLY A 1 86 ? 7.728 7.044 -16.160 1.00 74.19 86 GLY A O 1
ATOM 748 N N . ALA A 1 87 ? 7.159 9.171 -15.704 1.00 63.09 87 ALA A N 1
ATOM 749 C CA . ALA A 1 87 ? 6.262 9.382 -16.849 1.00 63.09 87 ALA A CA 1
ATOM 750 C C . ALA A 1 87 ? 6.995 9.501 -18.204 1.00 63.09 87 ALA A C 1
ATOM 752 O O . ALA A 1 87 ? 6.369 9.659 -19.251 1.00 63.09 87 ALA A O 1
ATOM 753 N N . SER A 1 88 ? 8.329 9.460 -18.196 1.00 61.06 88 SER A N 1
ATOM 754 C CA . SER A 1 88 ? 9.166 9.549 -19.388 1.00 61.06 88 SER A CA 1
ATOM 755 C C . SER A 1 88 ? 9.126 8.238 -20.172 1.00 61.06 88 SER A C 1
ATOM 757 O O . SER A 1 88 ? 9.915 7.317 -19.950 1.00 61.06 88 SER A O 1
ATOM 759 N N . LEU A 1 89 ? 8.194 8.172 -21.117 1.00 64.12 89 LEU A N 1
ATOM 760 C CA . LEU A 1 89 ? 8.337 7.340 -22.300 1.00 64.12 89 LEU A CA 1
ATOM 761 C C . LEU A 1 89 ? 9.293 8.043 -23.274 1.00 64.1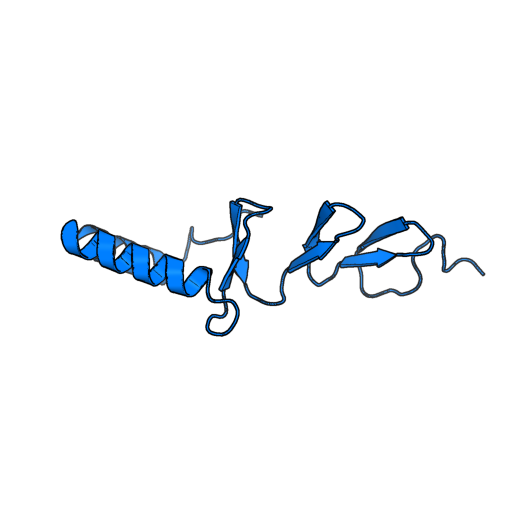2 89 LEU A C 1
ATOM 763 O O . LEU A 1 89 ? 9.093 9.230 -23.540 1.00 64.12 89 LEU A O 1
ATOM 767 N N . PRO A 1 90 ? 10.266 7.339 -23.875 1.00 69.75 90 PRO A N 1
ATOM 768 C CA 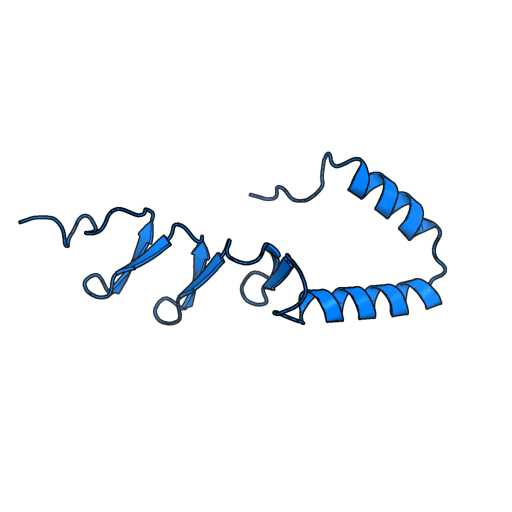. PRO A 1 90 ? 10.703 5.951 -23.636 1.00 69.75 90 PRO A CA 1
ATOM 769 C C . PRO A 1 90 ? 11.788 5.802 -22.538 1.00 69.75 90 PRO A C 1
ATOM 771 O O . PRO A 1 90 ? 12.548 6.726 -22.266 1.00 69.75 90 PRO A O 1
ATOM 774 N N . CYS A 1 91 ? 11.909 4.608 -21.937 1.00 69.31 91 CYS A N 1
ATOM 775 C CA . CYS A 1 91 ? 12.970 4.299 -20.961 1.00 69.31 91 CYS A CA 1
ATOM 776 C C . CYS A 1 91 ? 14.379 4.324 -21.601 1.00 69.31 91 CYS A C 1
ATOM 778 O O . CYS A 1 91 ? 14.502 4.235 -22.823 1.00 69.31 91 CYS A O 1
ATOM 780 N N . GLU A 1 92 ? 15.454 4.374 -20.798 1.00 64.69 92 GLU A N 1
ATOM 781 C CA . GLU A 1 92 ? 16.850 4.566 -21.264 1.00 64.69 92 GLU A CA 1
ATOM 782 C C . GLU A 1 92 ? 17.311 3.652 -22.416 1.00 64.69 92 GLU A C 1
ATOM 784 O O . GLU A 1 92 ? 18.207 4.025 -23.175 1.00 64.69 92 GLU A O 1
ATOM 789 N N . ARG A 1 93 ? 16.737 2.447 -22.547 1.00 64.19 93 ARG A N 1
ATOM 790 C CA . ARG A 1 93 ? 17.045 1.509 -23.642 1.00 64.19 93 ARG A CA 1
ATOM 791 C C . ARG A 1 93 ? 16.135 1.654 -24.861 1.00 64.19 93 ARG A C 1
ATOM 793 O O . ARG A 1 93 ? 16.559 1.313 -25.955 1.00 64.19 93 ARG A O 1
ATOM 800 N N . CYS A 1 94 ? 14.912 2.140 -24.685 1.00 68.25 94 CYS A N 1
ATOM 801 C CA . CYS A 1 94 ? 13.944 2.324 -25.767 1.00 68.25 94 CYS A CA 1
ATOM 802 C C . CYS A 1 94 ? 14.017 3.726 -26.396 1.00 68.25 94 CYS A C 1
ATOM 804 O O . CYS A 1 94 ? 13.434 3.942 -27.450 1.00 68.25 94 CYS A O 1
ATOM 806 N N . GLY A 1 95 ? 14.693 4.676 -25.738 1.00 61.38 95 GLY A N 1
ATOM 807 C CA . GLY A 1 95 ? 14.812 6.077 -26.157 1.00 61.38 95 GLY A CA 1
ATOM 808 C C . GLY A 1 95 ? 16.103 6.490 -26.831 1.00 61.38 95 GLY A C 1
ATOM 809 O O . GL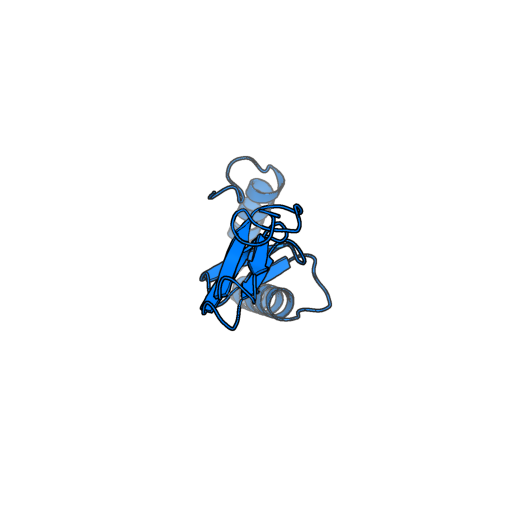Y A 1 95 ? 16.267 7.670 -27.128 1.00 61.38 95 GLY A O 1
ATOM 810 N N . LYS A 1 96 ? 17.024 5.553 -27.047 1.00 55.66 96 LYS A N 1
ATOM 811 C CA . LYS A 1 96 ? 18.241 5.812 -27.813 1.00 55.66 96 LYS A CA 1
ATOM 812 C C . LYS A 1 96 ? 17.963 5.499 -29.278 1.00 55.66 96 LYS A C 1
ATOM 814 O O . LYS A 1 96 ? 18.143 4.360 -29.702 1.00 55.66 96 LYS A O 1
ATOM 819 N N . TYR A 1 97 ? 17.470 6.504 -29.994 1.00 51.22 97 TYR A N 1
ATOM 820 C CA . TYR A 1 97 ? 17.577 6.587 -31.450 1.00 51.22 97 TYR A CA 1
ATOM 821 C C . TYR A 1 97 ? 18.866 7.330 -31.794 1.00 51.22 97 TYR A C 1
ATOM 823 O O . TYR A 1 97 ? 19.178 8.301 -31.065 1.00 51.22 97 TYR A O 1
#

Secondary structure (DSSP, 8-state):
---SSSS-HHHHHHHHHHHHS-HHHHHHHHHHHHHHHH-TTS-SEEEETTTTEEEETTSEEEETTTTEEEETTEEEETTTTEEEESS-SSPTTTS--

Foldseek 3Di:
DPPPDPPDPVNVVVVVVLVVDDPVVNVVVVVVVQVAQPPLPHDQWHQDPLVRDIDGPLQWDADPQVRDIDGNQWDQDPVVRDIDGHPDPPDPVRPDD

Radius of gyration: 19.01 Å; chains: 1; bounding box: 36×24×57 Å

Organism: NCBI:txid392033

pLDDT: mean 78.32, std 13.0, range [36.94, 94.19]

Sequence (97 aa):
YSGILEDDEDFEEWMKEWKTIKEDKKLVHMQQLFQMLLANDTTEYYYSFCENNIYENDCHWHCRTCQKCMSWREWHCTQCNKCTYGASLPCERCGKY